Protein AF-A0A0X3P2M6-F1 (afdb_monomer_lite)

Foldseek 3Di:
DLPQQAQQFEAEFEAEAELDDDDDVLRVVLRVVVSVVVVQFFPRRVPHRHYHYYYHYDNDDDRPDQQVSQVRLQVVLVVVVVDPTDTPDRDHGDDDDDDDPVVPPD

Structure (mmCIF, N/CA/C/O backbone):
data_AF-A0A0X3P2M6-F1
#
_entry.id   AF-A0A0X3P2M6-F1
#
loop_
_atom_site.group_PDB
_atom_site.id
_atom_site.type_symbol
_atom_site.label_atom_id
_atom_site.label_alt_id
_atom_site.label_comp_id
_atom_site.label_asym_id
_atom_site.label_entity_id
_atom_site.label_seq_id
_atom_site.pdbx_PDB_ins_code
_atom_site.Cartn_x
_atom_site.Cartn_y
_atom_site.Cartn_z
_atom_site.occupancy
_atom_site.B_iso_or_equiv
_atom_site.auth_seq_id
_atom_site.auth_comp_id
_atom_site.auth_asym_id
_atom_site.auth_atom_id
_atom_site.pdbx_PDB_model_num
ATOM 1 N N . SER A 1 1 ? 9.013 13.770 19.181 1.00 42.00 1 SER A N 1
ATOM 2 C CA . SER A 1 1 ? 7.996 14.836 19.241 1.00 42.00 1 SER A CA 1
ATOM 3 C C . SER A 1 1 ? 6.634 14.181 19.072 1.00 42.00 1 SER A C 1
ATOM 5 O O . SER A 1 1 ? 6.509 13.391 18.148 1.00 42.00 1 SER A O 1
ATOM 7 N N . MET A 1 2 ? 5.664 14.438 19.958 1.00 44.34 2 MET A N 1
ATOM 8 C CA . MET A 1 2 ? 4.272 13.916 19.953 1.00 44.34 2 MET A CA 1
ATOM 9 C C . MET A 1 2 ? 3.431 14.398 18.740 1.00 44.34 2 MET A C 1
ATOM 11 O O . MET A 1 2 ? 2.231 14.611 18.83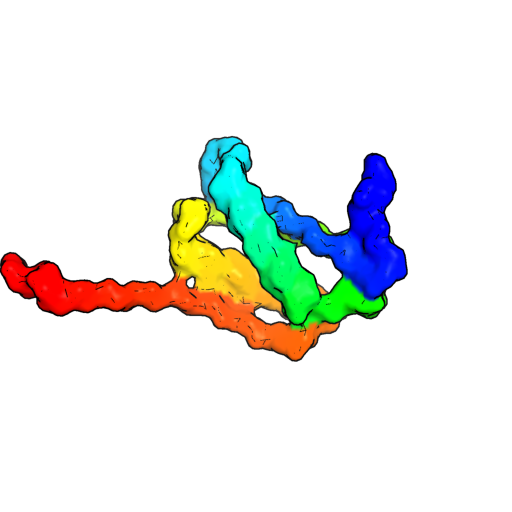8 1.00 44.34 2 MET A O 1
ATOM 15 N N . SER A 1 3 ? 4.058 14.661 17.593 1.00 56.59 3 SER A N 1
ATOM 16 C CA . SER A 1 3 ? 3.491 15.520 16.547 1.00 56.59 3 SER A CA 1
ATOM 17 C C . SER A 1 3 ? 2.482 14.836 15.621 1.00 56.59 3 SER A C 1
ATOM 19 O O . SER A 1 3 ? 1.737 15.546 14.960 1.00 56.59 3 SER A O 1
ATOM 21 N 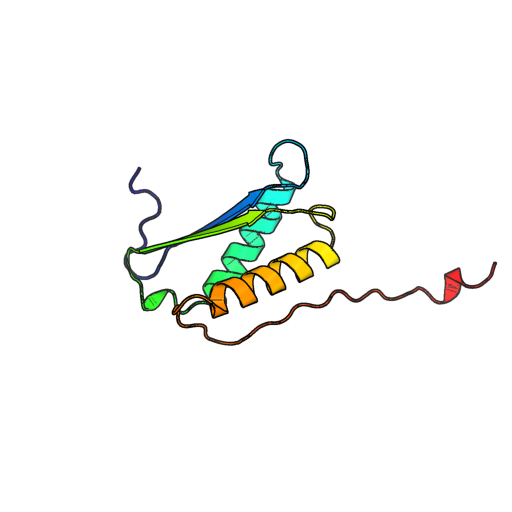N . ASN A 1 4 ? 2.423 13.501 15.596 1.00 65.50 4 ASN A N 1
ATOM 22 C CA . ASN A 1 4 ? 1.542 12.739 14.697 1.00 65.50 4 ASN A CA 1
ATOM 23 C C . ASN A 1 4 ? 0.524 11.854 15.435 1.00 65.50 4 ASN A C 1
ATOM 25 O O . ASN A 1 4 ? -0.072 10.967 14.832 1.00 65.50 4 ASN A O 1
ATOM 29 N N . GLU A 1 5 ? 0.299 12.064 16.735 1.00 76.69 5 GLU A N 1
ATOM 30 C CA . GLU A 1 5 ? -0.729 11.303 17.451 1.00 76.69 5 GLU A CA 1
ATOM 31 C C . GLU A 1 5 ? -2.130 11.797 17.056 1.00 76.69 5 GLU A C 1
ATOM 33 O O . GLU A 1 5 ? -2.513 12.936 17.328 1.00 76.69 5 GLU A O 1
ATOM 38 N N . LEU A 1 6 ? -2.912 10.927 16.416 1.00 84.50 6 LEU A N 1
ATOM 39 C CA . LEU A 1 6 ? -4.295 11.208 16.045 1.00 84.50 6 LEU A CA 1
ATOM 40 C C . LEU A 1 6 ? -5.240 10.594 17.080 1.00 84.50 6 LEU A C 1
ATOM 42 O O . LEU A 1 6 ? -5.238 9.392 17.334 1.00 84.50 6 LEU A O 1
ATOM 46 N N . THR A 1 7 ? -6.082 11.423 17.694 1.00 86.19 7 THR A N 1
ATOM 47 C CA . THR A 1 7 ? -6.958 10.990 18.795 1.00 86.19 7 THR A CA 1
ATOM 48 C C . THR A 1 7 ? -8.142 10.143 18.334 1.00 86.19 7 THR A C 1
ATOM 50 O O . THR A 1 7 ? -8.682 9.378 19.128 1.00 86.19 7 THR A O 1
ATOM 53 N N . HIS A 1 8 ? -8.540 10.267 17.066 1.00 87.88 8 HIS A N 1
ATOM 54 C CA . HIS A 1 8 ? -9.731 9.638 16.481 1.00 87.88 8 HIS A CA 1
ATOM 55 C C . HIS A 1 8 ? -9.431 8.517 15.482 1.00 87.88 8 HIS A C 1
ATOM 57 O O . HIS A 1 8 ? -10.370 7.905 14.972 1.00 87.88 8 HIS A O 1
ATOM 63 N N . ARG A 1 9 ? -8.159 8.288 15.137 1.00 88.69 9 ARG A N 1
ATOM 64 C CA . ARG A 1 9 ? -7.741 7.242 14.195 1.00 88.69 9 ARG A CA 1
ATOM 65 C C . ARG A 1 9 ? -6.260 6.908 14.340 1.00 88.69 9 ARG A C 1
ATOM 67 O O . ARG A 1 9 ? -5.529 7.668 14.962 1.00 88.69 9 ARG A O 1
ATOM 74 N N . ALA A 1 10 ? -5.819 5.826 13.715 1.00 91.19 10 ALA A N 1
ATOM 75 C CA . ALA A 1 10 ? -4.403 5.537 13.561 1.00 91.19 10 ALA A CA 1
ATOM 76 C C . ALA A 1 10 ? -3.735 6.530 12.602 1.00 91.19 10 ALA A C 1
ATOM 78 O O . ALA A 1 10 ? -4.290 6.864 11.551 1.00 91.19 10 ALA A O 1
ATOM 79 N N . ALA A 1 11 ? -2.524 6.957 12.947 1.00 91.88 11 ALA A N 1
ATOM 80 C CA . ALA A 1 11 ? -1.619 7.624 12.024 1.00 91.88 11 ALA A CA 1
ATOM 81 C C . ALA A 1 11 ? -0.972 6.579 11.110 1.00 91.88 11 ALA A C 1
ATOM 83 O O . ALA A 1 11 ? -0.484 5.559 11.593 1.00 91.88 11 ALA A O 1
ATOM 84 N N . VAL A 1 12 ? -0.980 6.814 9.800 1.00 93.12 12 VAL A N 1
ATOM 85 C CA . VAL A 1 12 ? -0.364 5.918 8.817 1.00 93.12 12 VAL A CA 1
ATOM 86 C C . VAL A 1 12 ? 0.840 6.621 8.215 1.00 93.12 12 VAL A C 1
ATOM 88 O O . VAL A 1 12 ? 0.705 7.708 7.659 1.00 93.12 12 VAL A O 1
ATOM 91 N N . GLU A 1 13 ? 2.007 5.996 8.311 1.00 93.38 13 GLU A N 1
ATOM 92 C CA . GLU A 1 13 ? 3.254 6.518 7.758 1.00 93.38 13 GLU A CA 1
ATOM 93 C C . GLU A 1 13 ? 3.865 5.493 6.805 1.00 93.38 13 GLU A C 1
ATOM 95 O O . GLU A 1 13 ? 3.912 4.294 7.097 1.00 93.38 13 GLU A O 1
ATOM 100 N N . PHE A 1 14 ? 4.334 5.975 5.656 1.00 94.44 14 PHE A N 1
ATOM 101 C CA . PHE A 1 14 ? 5.025 5.169 4.657 1.00 94.44 14 PHE A CA 1
ATOM 102 C C . PHE A 1 14 ? 6.483 5.596 4.551 1.00 94.44 14 PHE A C 1
ATOM 104 O O . PHE A 1 14 ? 6.797 6.779 4.614 1.00 94.44 14 PHE A O 1
ATOM 111 N N . ASN A 1 15 ? 7.357 4.615 4.360 1.00 94.56 15 ASN A N 1
ATOM 112 C CA . ASN A 1 15 ? 8.759 4.824 4.038 1.00 94.56 15 ASN A CA 1
ATOM 113 C C . ASN A 1 15 ? 9.149 3.897 2.886 1.00 94.56 15 ASN A C 1
ATOM 115 O O . ASN A 1 15 ? 9.115 2.668 3.025 1.00 94.56 15 ASN A O 1
ATOM 119 N N . ILE A 1 16 ? 9.504 4.488 1.755 1.00 93.50 16 ILE A N 1
ATOM 120 C CA . ILE A 1 16 ? 9.915 3.786 0.550 1.00 93.50 16 ILE A CA 1
ATOM 121 C C . ILE A 1 16 ? 11.424 3.855 0.451 1.00 93.50 16 ILE A C 1
ATOM 123 O O . ILE A 1 16 ? 12.016 4.916 0.299 1.00 93.50 16 ILE A O 1
ATOM 127 N N . VAL A 1 17 ? 12.059 2.693 0.484 1.00 93.31 17 VAL A N 1
ATOM 128 C CA . VAL A 1 17 ? 13.503 2.598 0.321 1.00 93.31 17 VAL A CA 1
ATOM 129 C C . VAL A 1 17 ? 13.795 2.206 -1.128 1.00 93.31 17 VAL A C 1
ATOM 131 O O . VAL A 1 17 ? 13.362 1.124 -1.545 1.00 93.31 17 VAL A O 1
ATOM 134 N N . PRO A 1 18 ? 14.502 3.047 -1.907 1.00 90.69 18 PRO A N 1
ATOM 135 C CA . PRO A 1 18 ? 14.807 2.742 -3.298 1.00 90.69 18 PRO A CA 1
ATOM 136 C C . PRO A 1 18 ? 15.768 1.559 -3.430 1.00 90.69 18 PRO A C 1
ATOM 138 O O . PRO A 1 18 ? 16.435 1.151 -2.478 1.00 90.69 18 PRO A O 1
ATOM 141 N N . VAL A 1 19 ? 15.861 1.027 -4.652 1.00 90.31 19 VAL A N 1
ATOM 142 C CA . VAL A 1 19 ? 16.788 -0.066 -5.001 1.00 90.31 19 VAL A CA 1
ATOM 143 C C . VAL A 1 19 ? 18.242 0.355 -4.774 1.00 90.31 19 VAL A C 1
ATOM 145 O O . VAL A 1 19 ? 19.071 -0.438 -4.335 1.00 90.31 19 VAL A O 1
ATOM 148 N N . SER A 1 20 ? 18.553 1.613 -5.082 1.00 85.94 20 SER A N 1
ATOM 149 C CA . SER A 1 20 ? 19.891 2.183 -4.972 1.00 85.94 20 SER A CA 1
ATOM 150 C C . SER A 1 20 ? 19.822 3.683 -4.731 1.00 85.94 20 SER A C 1
ATOM 152 O O . SER A 1 20 ? 18.916 4.344 -5.234 1.00 85.94 20 SER A O 1
ATOM 154 N N . GLY A 1 21 ? 20.840 4.226 -4.069 1.00 84.44 21 GLY A N 1
ATOM 155 C CA . GLY A 1 21 ? 20.948 5.658 -3.813 1.00 84.44 21 GLY A CA 1
ATOM 156 C C . GLY A 1 21 ? 20.268 6.082 -2.516 1.00 84.44 21 GLY A C 1
ATOM 157 O O . GLY A 1 21 ? 20.047 5.275 -1.613 1.00 84.44 21 GLY A O 1
ATOM 158 N N . ILE A 1 22 ? 20.006 7.381 -2.417 1.00 85.69 22 ILE A N 1
ATOM 159 C CA . ILE A 1 22 ? 19.365 8.011 -1.264 1.00 85.69 22 ILE A CA 1
ATOM 160 C C . ILE A 1 22 ? 17.929 8.334 -1.664 1.00 85.69 22 ILE A C 1
ATOM 162 O O . ILE A 1 22 ? 17.672 8.676 -2.816 1.00 85.69 22 ILE A O 1
ATOM 166 N N . HIS A 1 23 ? 17.023 8.225 -0.697 1.00 88.12 23 HIS A N 1
ATOM 167 C CA . HIS A 1 23 ? 15.640 8.675 -0.813 1.00 88.12 23 HIS A CA 1
ATOM 168 C C . HIS A 1 23 ? 15.556 10.070 -1.447 1.00 88.12 23 HIS A C 1
ATOM 170 O O . HIS A 1 23 ? 16.297 10.981 -1.066 1.00 88.12 23 HIS A O 1
ATOM 176 N N . SER A 1 24 ? 14.687 10.211 -2.444 1.00 89.38 24 SER A N 1
ATOM 177 C CA . SER A 1 24 ? 14.501 11.430 -3.218 1.00 89.38 24 SER A CA 1
ATOM 178 C C . SER A 1 24 ? 13.040 11.905 -3.138 1.00 89.38 24 SER A C 1
ATOM 180 O O . SER A 1 24 ? 12.167 11.199 -2.628 1.00 89.38 24 SER A O 1
ATOM 182 N N . PRO A 1 25 ? 12.723 13.099 -3.671 1.00 91.44 25 PRO A N 1
ATOM 183 C CA . PRO A 1 25 ? 11.346 13.591 -3.708 1.00 91.44 25 PRO A CA 1
ATOM 184 C C . PRO A 1 25 ? 10.369 12.657 -4.438 1.00 91.44 25 PRO A C 1
ATOM 186 O O . PRO A 1 25 ? 9.185 12.644 -4.112 1.00 91.44 25 PRO A O 1
ATOM 189 N N . SER A 1 26 ? 10.849 11.848 -5.390 1.00 88.94 26 SER A N 1
ATOM 190 C CA . SER A 1 26 ? 9.993 10.910 -6.128 1.00 88.94 26 SER A CA 1
A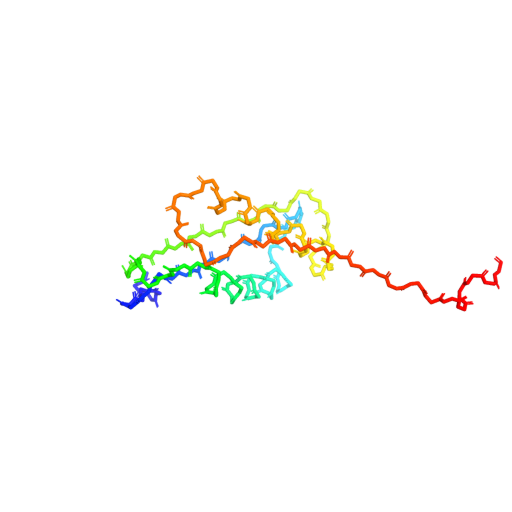TOM 191 C C . SER A 1 26 ? 9.443 9.788 -5.237 1.00 88.94 26 SER A C 1
ATOM 193 O O . SER A 1 26 ? 8.287 9.384 -5.380 1.00 88.94 26 SER A O 1
ATOM 195 N N . GLU A 1 27 ? 10.226 9.323 -4.262 1.00 91.56 27 GLU A N 1
ATOM 196 C CA . GLU A 1 27 ? 9.777 8.382 -3.241 1.00 91.56 27 GLU A CA 1
ATOM 197 C C . GLU A 1 27 ? 8.781 9.051 -2.292 1.00 91.56 27 GLU A C 1
ATOM 199 O O . GLU A 1 27 ? 7.752 8.450 -1.997 1.00 91.56 27 GLU A O 1
ATOM 204 N N . SER A 1 28 ? 9.014 10.307 -1.890 1.00 93.00 28 SER A N 1
ATOM 205 C CA . SER A 1 28 ? 8.062 11.072 -1.065 1.00 93.00 28 SER A CA 1
ATOM 206 C C . SER A 1 28 ? 6.696 11.265 -1.722 1.00 93.00 28 SER A C 1
ATOM 208 O O . SER A 1 28 ? 5.660 11.186 -1.053 1.00 93.00 28 SER A O 1
ATOM 210 N N . GLU A 1 29 ? 6.660 11.517 -3.030 1.00 92.81 29 GLU A N 1
ATOM 211 C CA . GLU A 1 29 ? 5.402 11.608 -3.778 1.00 92.81 29 GLU A CA 1
ATOM 212 C C . GLU A 1 29 ? 4.653 10.270 -3.756 1.00 92.81 29 GLU A C 1
ATOM 214 O O . GLU A 1 29 ? 3.447 10.222 -3.490 1.00 92.81 29 GLU A O 1
ATOM 219 N N . MET A 1 30 ? 5.378 9.168 -3.959 1.00 92.38 30 MET A N 1
ATOM 220 C CA . MET A 1 30 ? 4.815 7.821 -3.899 1.00 92.38 30 MET A CA 1
ATOM 221 C C . MET A 1 30 ? 4.339 7.454 -2.483 1.00 92.38 30 MET A C 1
ATOM 223 O O . MET A 1 30 ? 3.255 6.890 -2.335 1.00 92.38 30 MET A O 1
ATOM 227 N N . GLU A 1 31 ? 5.082 7.821 -1.436 1.00 94.69 31 GLU A N 1
ATOM 228 C CA . GLU A 1 31 ? 4.682 7.662 -0.029 1.00 94.69 31 GLU A CA 1
ATOM 229 C C . GLU A 1 31 ? 3.382 8.407 0.260 1.00 94.69 31 GLU A C 1
ATOM 231 O O . GLU A 1 31 ? 2.450 7.832 0.818 1.00 94.69 31 GLU A O 1
ATOM 236 N N . THR A 1 32 ? 3.286 9.663 -0.179 1.00 94.19 32 THR A N 1
ATOM 237 C CA . THR A 1 32 ? 2.092 10.495 0.011 1.00 94.19 32 THR A CA 1
ATOM 238 C C . THR A 1 32 ? 0.864 9.852 -0.634 1.00 94.19 32 THR A C 1
ATOM 240 O O . THR A 1 32 ? -0.205 9.787 -0.020 1.00 94.19 32 THR A O 1
ATOM 243 N N . PHE A 1 33 ? 1.013 9.322 -1.851 1.00 93.75 33 PHE A N 1
ATOM 244 C CA . PHE A 1 33 ? -0.059 8.597 -2.529 1.00 93.75 33 PHE A CA 1
ATOM 245 C C . PHE A 1 33 ? -0.469 7.329 -1.764 1.00 93.75 33 PHE A C 1
ATOM 247 O O . PHE A 1 33 ? -1.661 7.077 -1.561 1.00 93.75 33 PHE A O 1
ATOM 254 N N . LEU A 1 34 ? 0.506 6.542 -1.301 1.00 94.06 34 LEU A N 1
ATOM 255 C CA . LEU A 1 34 ? 0.251 5.302 -0.569 1.00 94.06 34 LEU A CA 1
ATOM 256 C C . LEU A 1 34 ? -0.385 5.544 0.804 1.00 94.06 34 LEU A C 1
ATOM 258 O O . LEU A 1 34 ? -1.268 4.779 1.185 1.00 94.06 34 LEU A O 1
ATOM 262 N N . VAL A 1 35 ? -0.026 6.624 1.506 1.00 95.12 35 VAL A N 1
ATOM 263 C CA . VAL A 1 35 ? -0.695 7.047 2.749 1.00 95.12 35 VAL A CA 1
ATOM 264 C C . VAL A 1 35 ? -2.183 7.287 2.487 1.00 95.12 35 VAL A C 1
ATOM 266 O O . VAL A 1 35 ? -3.029 6.679 3.142 1.00 95.12 35 VAL A O 1
ATOM 269 N N . GLN A 1 36 ? -2.523 8.098 1.480 1.00 93.56 36 GLN A N 1
ATOM 270 C CA . GLN A 1 36 ? -3.922 8.398 1.135 1.00 93.56 36 GLN A CA 1
ATOM 271 C C . GLN A 1 36 ? -4.704 7.163 0.666 1.00 93.56 36 GLN A C 1
ATOM 273 O O . GLN A 1 36 ? -5.929 7.076 0.817 1.00 93.56 36 GLN A O 1
ATOM 278 N N . PHE A 1 37 ? -4.021 6.210 0.036 1.00 93.94 37 PHE A N 1
ATOM 279 C CA . PHE A 1 37 ? -4.602 4.929 -0.341 1.00 93.94 37 PHE A CA 1
ATOM 280 C C . PHE A 1 37 ? -4.870 4.054 0.895 1.00 93.94 37 PHE A C 1
ATOM 282 O O . PHE A 1 37 ? -5.995 3.589 1.086 1.00 93.94 37 PHE A O 1
ATOM 289 N N . ALA A 1 38 ? -3.879 3.889 1.770 1.00 92.75 38 ALA A N 1
ATOM 290 C CA . ALA A 1 38 ? -3.971 3.058 2.964 1.00 92.75 38 ALA A CA 1
ATOM 291 C C . ALA A 1 38 ? -4.973 3.599 3.994 1.00 92.75 38 ALA A C 1
ATOM 293 O O . ALA A 1 38 ? -5.727 2.813 4.561 1.00 92.75 38 ALA A O 1
ATOM 294 N N . GLU A 1 39 ? -5.068 4.921 4.184 1.00 92.19 39 GLU A N 1
ATOM 295 C CA . GLU A 1 39 ? -6.076 5.538 5.065 1.00 92.19 39 GLU A CA 1
ATOM 296 C C . GLU A 1 39 ? -7.519 5.222 4.628 1.00 92.19 39 GLU A C 1
ATOM 298 O O . GLU A 1 39 ? -8.429 5.188 5.461 1.00 92.19 39 GLU A O 1
ATOM 303 N N . ARG A 1 40 ? -7.746 4.994 3.327 1.00 92.62 40 ARG A N 1
ATOM 304 C CA . ARG A 1 40 ? -9.055 4.590 2.789 1.00 92.62 40 ARG A CA 1
ATOM 305 C C . ARG A 1 40 ? -9.290 3.085 2.870 1.00 92.62 40 ARG A C 1
ATOM 307 O O . ARG A 1 40 ? -10.447 2.676 2.953 1.00 92.62 40 ARG A O 1
ATOM 314 N N . LEU A 1 41 ? -8.223 2.289 2.821 1.00 93.06 41 LEU A N 1
ATOM 315 C CA . LEU A 1 41 ? -8.273 0.829 2.842 1.00 93.06 41 LEU A CA 1
ATOM 316 C C . LEU A 1 41 ? -8.403 0.264 4.263 1.00 93.06 41 LEU A C 1
ATOM 318 O O . LEU A 1 41 ? -9.181 -0.660 4.484 1.00 93.06 41 LEU A O 1
ATOM 322 N N . ILE A 1 42 ? -7.648 0.814 5.212 1.00 93.12 42 ILE A N 1
ATOM 323 C CA . ILE A 1 42 ? -7.553 0.339 6.595 1.00 93.12 42 ILE A CA 1
ATOM 324 C C . ILE A 1 42 ? -8.652 0.985 7.443 1.00 93.12 42 ILE A C 1
ATOM 326 O O . ILE A 1 42 ? -8.905 2.191 7.348 1.00 93.12 42 ILE A O 1
ATOM 330 N N . GLU A 1 43 ? -9.279 0.216 8.333 1.00 92.75 43 GLU A N 1
ATOM 331 C CA . GLU A 1 43 ? -10.219 0.746 9.328 1.00 92.75 43 GLU A CA 1
ATOM 332 C C . GLU A 1 43 ? -9.475 1.441 10.479 1.00 92.75 43 GLU A C 1
ATOM 334 O O . GLU A 1 43 ? -9.467 1.024 11.630 1.00 92.75 43 GLU A O 1
ATOM 339 N N . THR A 1 44 ? -8.831 2.565 10.159 1.00 90.44 44 THR A N 1
ATOM 340 C CA . THR A 1 44 ? -7.970 3.321 11.086 1.00 90.44 44 THR A CA 1
ATOM 341 C C . THR A 1 44 ? -8.693 3.832 12.334 1.00 90.44 44 THR A C 1
ATOM 343 O O . THR A 1 44 ? -8.039 4.132 13.329 1.00 90.44 44 THR A O 1
ATOM 346 N N . LYS A 1 45 ? -10.027 3.932 12.314 1.00 89.88 45 LYS A N 1
ATOM 347 C CA . LYS A 1 45 ? -10.839 4.389 13.455 1.00 89.88 45 LYS A CA 1
ATOM 348 C C . LYS A 1 45 ? -10.850 3.404 14.624 1.00 89.88 45 LYS A C 1
ATOM 350 O O . LYS A 1 45 ? -11.050 3.840 15.753 1.00 89.88 45 LYS A O 1
ATOM 355 N N . ASP A 1 46 ? -10.583 2.129 14.364 1.00 89.50 46 ASP A N 1
ATOM 356 C CA . ASP A 1 46 ? -10.574 1.087 15.395 1.00 89.50 46 ASP A CA 1
ATOM 357 C C . ASP A 1 46 ? -9.292 1.120 16.240 1.00 89.50 46 ASP A C 1
ATOM 359 O O . ASP A 1 46 ? -9.211 0.488 17.292 1.00 89.50 46 ASP A O 1
ATOM 363 N N . PHE A 1 47 ? -8.302 1.912 15.813 1.00 88.56 47 PHE A N 1
ATOM 364 C CA . PHE A 1 47 ? -6.992 2.043 16.451 1.00 88.56 47 PHE A CA 1
ATOM 365 C C . PHE A 1 47 ? -6.659 3.515 16.756 1.00 88.56 47 PHE A C 1
ATOM 367 O O . PHE A 1 47 ? -5.711 4.072 16.192 1.00 88.56 47 PHE A O 1
ATOM 374 N N . PRO A 1 48 ? -7.436 4.203 17.613 1.00 89.69 48 PRO A N 1
ATOM 375 C CA . PRO A 1 48 ? -7.145 5.584 17.981 1.00 89.69 48 PRO A CA 1
ATOM 376 C C . PRO A 1 48 ? -5.796 5.675 18.700 1.00 89.69 48 PRO A C 1
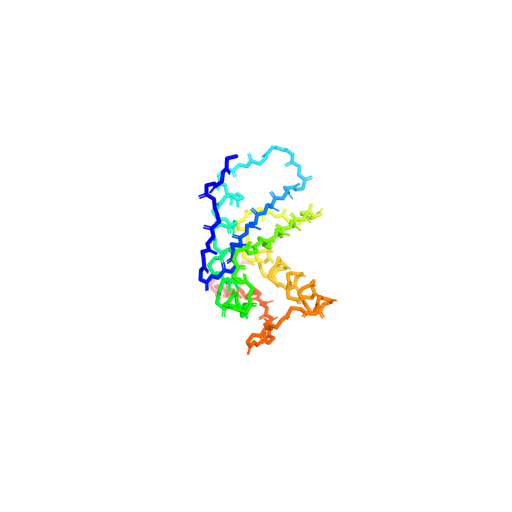ATOM 378 O O . PRO A 1 48 ? -5.459 4.809 19.505 1.00 89.69 48 PRO A O 1
ATOM 381 N N . ARG A 1 49 ? -5.038 6.750 18.446 1.00 90.06 49 ARG A N 1
ATOM 382 C CA . ARG A 1 49 ? -3.714 7.006 19.050 1.00 90.06 49 ARG A CA 1
ATOM 383 C C . ARG A 1 49 ? -2.655 5.943 18.734 1.00 90.06 49 ARG A C 1
ATOM 385 O O . ARG A 1 49 ? -1.614 5.889 19.384 1.00 90.06 49 ARG A O 1
ATOM 392 N N . CYS A 1 50 ? -2.899 5.101 17.733 1.00 90.00 50 CYS A N 1
ATOM 393 C CA . CYS A 1 50 ? -1.919 4.150 17.228 1.00 90.00 50 CYS A CA 1
ATOM 394 C C . CYS A 1 50 ? -1.183 4.715 16.010 1.00 90.00 50 CYS A C 1
ATOM 396 O O . CYS A 1 50 ? -1.678 5.604 15.319 1.00 90.00 50 CYS A O 1
ATOM 398 N N . GLN A 1 51 ? -0.013 4.150 15.723 1.00 91.12 51 GLN A N 1
ATOM 399 C CA . GLN A 1 51 ? 0.762 4.461 14.529 1.00 91.12 51 GLN A CA 1
ATOM 400 C C . GLN A 1 51 ? 1.026 3.176 13.743 1.00 91.12 51 GLN A C 1
ATOM 402 O O . GLN A 1 51 ? 1.531 2.193 14.286 1.00 91.12 51 GLN A O 1
ATOM 407 N N . LEU A 1 52 ? 0.677 3.194 12.461 1.00 91.50 52 LEU A N 1
ATOM 408 C CA . LEU A 1 52 ? 0.927 2.134 11.497 1.00 91.50 52 LEU A CA 1
ATOM 409 C C . LEU A 1 52 ? 2.077 2.572 10.596 1.00 91.50 52 LEU A C 1
ATOM 411 O O . LEU A 1 52 ? 1.917 3.446 9.747 1.00 91.50 52 LEU A O 1
ATOM 415 N N . ASN A 1 53 ? 3.236 1.953 10.802 1.00 93.56 53 ASN A N 1
ATOM 416 C CA . ASN A 1 53 ? 4.437 2.220 10.025 1.00 93.56 53 ASN A CA 1
ATOM 417 C C . ASN A 1 53 ? 4.605 1.152 8.954 1.00 93.56 53 ASN A C 1
ATOM 419 O O . ASN A 1 53 ? 4.846 -0.016 9.264 1.00 93.56 53 ASN A O 1
ATOM 423 N N . VAL A 1 54 ? 4.512 1.562 7.695 1.00 93.94 54 VAL A N 1
ATOM 424 C CA . VAL A 1 54 ? 4.719 0.687 6.547 1.00 93.94 54 VAL A CA 1
ATOM 425 C C . VAL A 1 54 ? 6.045 1.034 5.889 1.00 93.94 54 VAL A C 1
ATOM 427 O O . VAL A 1 54 ? 6.268 2.159 5.450 1.00 93.94 54 VAL A O 1
ATOM 430 N N . ARG A 1 55 ? 6.929 0.042 5.774 1.00 94.56 55 ARG A N 1
ATOM 431 C CA . ARG A 1 55 ? 8.165 0.165 5.002 1.00 94.56 55 ARG A CA 1
ATOM 432 C C . ARG A 1 55 ? 8.085 -0.702 3.755 1.00 94.56 55 ARG A C 1
ATOM 434 O O . ARG A 1 55 ? 7.856 -1.904 3.860 1.00 94.56 55 ARG A O 1
ATOM 441 N N . ILE A 1 56 ? 8.344 -0.104 2.597 1.00 94.19 56 ILE A N 1
ATOM 442 C CA . ILE A 1 56 ? 8.454 -0.813 1.322 1.00 94.19 56 ILE A CA 1
ATOM 443 C C . ILE A 1 56 ? 9.904 -0.727 0.857 1.00 94.19 56 ILE A C 1
ATOM 445 O O . ILE A 1 56 ? 10.403 0.352 0.558 1.00 94.19 56 ILE A O 1
ATOM 449 N N . GLN A 1 57 ? 10.579 -1.873 0.790 1.00 93.62 57 GLN A N 1
ATOM 450 C CA . GLN A 1 57 ? 11.909 -1.974 0.198 1.00 93.62 57 GLN A CA 1
ATOM 451 C C . GLN A 1 57 ? 11.775 -2.321 -1.281 1.00 93.62 57 GLN A C 1
ATOM 453 O O . GLN A 1 57 ? 11.285 -3.396 -1.631 1.00 93.62 57 GLN A O 1
ATOM 458 N N . MET A 1 58 ? 12.253 -1.441 -2.153 1.00 91.94 58 MET A N 1
ATOM 459 C CA . MET A 1 58 ? 12.347 -1.746 -3.572 1.00 91.94 58 MET A CA 1
ATOM 460 C C . MET A 1 58 ? 13.543 -2.664 -3.821 1.00 91.94 58 MET A C 1
ATOM 462 O O . MET A 1 58 ? 14.666 -2.373 -3.410 1.00 91.94 58 MET A O 1
ATOM 466 N N . VAL A 1 59 ? 13.288 -3.785 -4.497 1.00 92.25 59 VAL A N 1
ATOM 467 C CA . VAL A 1 59 ? 14.319 -4.749 -4.924 1.00 92.25 59 VAL A CA 1
ATOM 468 C C . VAL A 1 59 ? 14.663 -4.558 -6.402 1.00 92.25 59 VAL A C 1
ATOM 470 O O . VAL A 1 59 ? 15.796 -4.771 -6.818 1.00 92.25 59 VAL A O 1
ATOM 473 N N . SER A 1 60 ? 13.683 -4.140 -7.205 1.00 89.00 60 SER A N 1
ATOM 474 C CA . SER A 1 60 ? 13.845 -3.828 -8.625 1.00 89.00 60 SER A CA 1
ATOM 475 C C . SER A 1 60 ? 12.783 -2.820 -9.076 1.00 89.00 60 SER A C 1
ATOM 477 O O . SER A 1 60 ? 11.778 -2.629 -8.388 1.00 89.00 60 SER A O 1
ATOM 479 N N . GLY A 1 61 ? 13.008 -2.188 -10.229 1.00 86.50 61 GLY A N 1
ATOM 480 C CA . GLY A 1 61 ? 12.107 -1.191 -10.808 1.00 86.50 61 GLY A CA 1
ATOM 481 C C . GLY A 1 61 ? 12.528 0.251 -10.531 1.00 86.50 61 GLY A C 1
ATOM 482 O O . GLY A 1 61 ? 13.426 0.525 -9.736 1.00 86.50 61 GLY A O 1
ATOM 483 N N . THR A 1 62 ? 11.879 1.177 -11.230 1.00 87.12 62 THR A N 1
ATOM 484 C CA . THR A 1 62 ? 12.107 2.620 -11.111 1.00 87.12 62 THR A CA 1
ATOM 485 C C . THR A 1 62 ? 10.982 3.270 -10.317 1.00 87.12 62 THR A C 1
ATOM 487 O O . THR A 1 62 ? 9.809 2.909 -10.459 1.00 87.12 62 THR A O 1
ATOM 490 N N . VAL A 1 63 ? 11.342 4.224 -9.460 1.00 84.88 63 VAL A N 1
ATOM 491 C CA . VAL A 1 63 ? 10.381 5.020 -8.688 1.00 84.88 63 VAL A CA 1
ATOM 492 C C . VAL A 1 63 ? 9.553 5.867 -9.654 1.00 84.88 63 VAL A C 1
ATOM 494 O O . VAL A 1 63 ? 10.070 6.369 -10.649 1.00 84.88 63 VAL A O 1
ATOM 497 N N . GLY A 1 64 ? 8.246 5.958 -9.407 1.00 81.88 64 GLY A N 1
ATOM 498 C CA . GLY A 1 64 ? 7.307 6.678 -10.274 1.00 81.88 64 GLY A CA 1
ATOM 499 C C . GLY A 1 64 ? 6.833 5.902 -11.509 1.00 81.88 64 GLY A C 1
ATOM 500 O O . GLY A 1 64 ? 5.864 6.313 -12.143 1.00 81.88 64 GLY A O 1
ATOM 501 N N . HIS A 1 65 ? 7.433 4.753 -11.843 1.00 89.81 65 HIS A N 1
ATOM 502 C CA . HIS A 1 65 ? 6.923 3.929 -12.938 1.00 89.81 65 HIS A CA 1
ATOM 503 C C . HIS A 1 65 ? 5.602 3.240 -12.533 1.00 89.81 65 HIS A C 1
ATOM 505 O O . HIS A 1 65 ? 5.553 2.602 -11.474 1.00 89.81 65 HIS A O 1
ATOM 511 N N . PRO A 1 66 ? 4.539 3.279 -13.364 1.00 90.81 66 PRO A N 1
ATOM 512 C CA . PRO A 1 66 ? 3.225 2.734 -13.002 1.00 90.81 66 PRO A CA 1
ATOM 513 C C . PRO A 1 66 ? 3.246 1.244 -12.627 1.00 90.81 66 PRO A C 1
ATOM 515 O O . PRO A 1 66 ? 2.549 0.817 -11.707 1.00 90.81 66 PRO A O 1
ATOM 518 N N . ALA A 1 67 ? 4.099 0.450 -13.283 1.00 92.19 67 ALA A N 1
ATOM 519 C CA . ALA A 1 67 ? 4.289 -0.961 -12.935 1.00 92.19 67 ALA A CA 1
ATOM 520 C C . ALA A 1 67 ? 4.879 -1.157 -11.526 1.00 92.19 67 ALA A C 1
ATOM 522 O O . ALA A 1 67 ? 4.447 -2.052 -10.802 1.00 92.19 67 ALA A O 1
ATOM 523 N N . THR A 1 68 ? 5.818 -0.299 -11.117 1.00 92.38 68 THR A N 1
ATOM 524 C CA . THR A 1 68 ? 6.399 -0.321 -9.769 1.00 92.38 68 THR A CA 1
ATOM 525 C C . THR A 1 68 ? 5.339 0.030 -8.730 1.00 92.38 68 THR A C 1
ATOM 527 O O . THR A 1 68 ? 5.197 -0.683 -7.742 1.00 92.38 68 THR A O 1
ATOM 530 N N . MET A 1 69 ? 4.532 1.067 -8.985 1.00 92.62 69 MET A N 1
ATOM 531 C CA . MET A 1 69 ? 3.426 1.451 -8.101 1.00 92.62 69 MET A CA 1
ATOM 532 C C . MET A 1 69 ? 2.424 0.300 -7.920 1.00 92.62 69 MET A C 1
ATOM 534 O O . MET A 1 69 ? 2.032 -0.014 -6.796 1.00 92.62 69 MET A O 1
ATOM 538 N N . ALA A 1 70 ? 2.049 -0.378 -9.011 1.00 94.56 70 ALA A N 1
ATOM 539 C CA . ALA A 1 70 ? 1.161 -1.536 -8.948 1.00 94.56 70 ALA A CA 1
ATOM 540 C C . ALA A 1 70 ? 1.762 -2.675 -8.102 1.00 94.56 70 ALA A C 1
ATOM 542 O O . ALA A 1 70 ? 1.073 -3.256 -7.262 1.00 94.56 70 ALA A O 1
ATOM 543 N N . ALA A 1 71 ? 3.060 -2.951 -8.260 1.00 94.38 71 ALA A N 1
ATOM 544 C CA . ALA A 1 71 ? 3.764 -3.934 -7.441 1.00 94.38 71 ALA A CA 1
ATOM 545 C C . ALA A 1 71 ? 3.792 -3.542 -5.952 1.00 94.38 71 ALA A C 1
ATOM 547 O O . ALA A 1 71 ? 3.540 -4.393 -5.100 1.00 94.38 71 ALA A O 1
ATOM 548 N N . CYS A 1 72 ? 4.021 -2.264 -5.628 1.00 93.69 72 CYS A N 1
ATOM 549 C CA . CYS A 1 72 ? 3.990 -1.757 -4.255 1.00 93.69 72 CYS A CA 1
ATOM 550 C C . CYS A 1 72 ? 2.610 -1.925 -3.604 1.00 93.69 72 CYS A C 1
ATOM 552 O O . CYS A 1 72 ? 2.534 -2.377 -2.464 1.00 93.69 72 CYS A O 1
ATOM 554 N N . ILE A 1 73 ? 1.520 -1.625 -4.319 1.00 94.44 73 ILE A N 1
ATOM 555 C CA . ILE A 1 73 ? 0.147 -1.801 -3.808 1.00 94.44 73 ILE A CA 1
ATOM 556 C C . ILE A 1 73 ? -0.169 -3.283 -3.568 1.00 94.44 73 ILE A C 1
ATOM 558 O O . ILE A 1 73 ? -0.787 -3.632 -2.559 1.00 94.44 73 ILE A O 1
ATOM 562 N N . ASN A 1 74 ? 0.275 -4.167 -4.462 1.00 95.06 74 ASN A N 1
ATOM 563 C CA . ASN A 1 74 ? 0.081 -5.608 -4.298 1.00 95.06 74 ASN A CA 1
ATOM 564 C C . ASN A 1 74 ? 0.876 -6.150 -3.104 1.00 95.06 74 ASN A C 1
ATOM 566 O O . ASN A 1 74 ? 0.330 -6.893 -2.290 1.00 95.06 74 ASN A O 1
ATOM 570 N N . ALA A 1 75 ? 2.137 -5.735 -2.959 1.00 94.75 75 ALA A N 1
ATOM 571 C CA . ALA A 1 75 ? 2.969 -6.084 -1.811 1.00 94.75 75 ALA A CA 1
ATOM 572 C C . ALA A 1 75 ? 2.364 -5.566 -0.497 1.00 94.75 75 ALA A C 1
ATOM 574 O O . ALA A 1 75 ? 2.280 -6.316 0.474 1.00 94.75 75 ALA A O 1
ATOM 575 N N . LEU A 1 76 ? 1.878 -4.321 -0.486 1.00 94.00 76 LEU A N 1
ATOM 576 C CA . LEU A 1 76 ? 1.169 -3.730 0.646 1.00 94.00 76 LEU A CA 1
ATOM 577 C C . LEU A 1 76 ? -0.073 -4.542 1.012 1.00 94.00 76 LEU A C 1
ATOM 579 O O . LEU A 1 76 ? -0.270 -4.857 2.179 1.00 94.00 76 LEU A O 1
ATOM 583 N N . THR A 1 77 ? -0.903 -4.895 0.032 1.00 93.69 77 THR A N 1
ATOM 584 C CA . THR A 1 77 ? -2.143 -5.630 0.302 1.00 93.69 77 THR A CA 1
ATOM 585 C C . THR A 1 77 ? -1.852 -7.008 0.885 1.00 93.69 77 THR A C 1
ATOM 587 O O . THR A 1 77 ? -2.488 -7.402 1.858 1.00 93.69 77 THR A O 1
ATOM 590 N N . LEU A 1 78 ? -0.857 -7.724 0.357 1.00 93.62 78 LEU A N 1
ATOM 591 C CA . LEU A 1 78 ? -0.442 -9.013 0.913 1.00 93.62 78 LEU A CA 1
ATOM 592 C C . LEU A 1 78 ? 0.143 -8.873 2.323 1.00 93.62 78 LEU A C 1
ATOM 594 O O . LEU A 1 78 ? -0.188 -9.675 3.193 1.00 93.62 78 LEU A O 1
ATOM 598 N N . ALA A 1 79 ? 0.961 -7.846 2.569 1.00 94.00 79 ALA A N 1
ATOM 599 C CA . ALA A 1 79 ? 1.504 -7.572 3.895 1.00 94.00 79 ALA A CA 1
ATOM 600 C C . ALA A 1 79 ? 0.389 -7.251 4.901 1.00 94.00 79 ALA A C 1
ATOM 602 O O . ALA A 1 79 ? 0.379 -7.794 6.000 1.00 94.00 79 ALA A O 1
ATOM 603 N N . LEU A 1 80 ? -0.592 -6.432 4.514 1.00 91.94 80 LEU A N 1
ATOM 604 C CA . LEU A 1 80 ? -1.742 -6.112 5.357 1.00 91.94 80 LEU A CA 1
ATOM 605 C C . LEU A 1 80 ? -2.636 -7.332 5.599 1.00 91.94 80 LEU A C 1
ATOM 607 O O . LEU A 1 80 ? -3.105 -7.511 6.715 1.00 91.94 80 LEU A O 1
ATOM 611 N N . LEU A 1 81 ? -2.824 -8.209 4.610 1.00 91.25 81 LEU A N 1
ATOM 612 C CA . LEU A 1 81 ? -3.567 -9.463 4.786 1.00 91.25 81 LEU A CA 1
ATOM 613 C C . LEU A 1 81 ? -2.892 -10.441 5.755 1.00 91.25 81 LEU A C 1
ATOM 615 O O . LEU A 1 81 ? -3.576 -11.225 6.407 1.00 91.25 81 LEU A O 1
ATOM 619 N N . GLN A 1 82 ? -1.561 -10.413 5.850 1.00 91.44 82 GLN A N 1
ATOM 620 C CA . GLN A 1 82 ? -0.824 -11.186 6.854 1.00 91.44 82 GLN A CA 1
ATOM 621 C C . GLN A 1 82 ? -0.980 -10.607 8.262 1.00 91.44 82 GLN A C 1
ATOM 623 O O . GLN A 1 82 ? -0.778 -11.317 9.247 1.00 91.44 82 GLN A O 1
ATOM 628 N N . THR A 1 83 ? -1.334 -9.328 8.367 1.00 87.50 83 THR A N 1
ATOM 629 C CA . THR A 1 83 ? -1.638 -8.696 9.648 1.00 87.50 83 THR A CA 1
ATOM 630 C C . THR A 1 83 ? -3.105 -8.895 10.008 1.00 87.50 83 THR A C 1
ATOM 632 O O . THR A 1 83 ? -3.977 -8.932 9.149 1.00 87.50 83 THR A O 1
ATOM 635 N N . SER A 1 84 ? -3.417 -8.971 11.299 1.00 86.00 84 SER A N 1
ATOM 636 C CA . SER A 1 84 ? -4.803 -9.034 11.781 1.00 86.00 84 SER A CA 1
ATOM 637 C C . SER A 1 84 ? -5.481 -7.654 11.805 1.00 86.00 84 SER A C 1
AT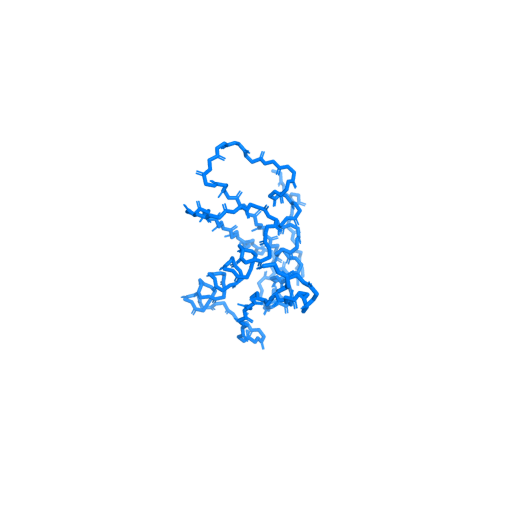OM 639 O O . SER A 1 84 ? -6.287 -7.380 12.693 1.00 86.00 84 SER A O 1
ATOM 641 N N . ILE A 1 85 ? -5.099 -6.753 10.895 1.00 89.88 85 ILE A N 1
ATOM 642 C CA . ILE A 1 85 ? -5.645 -5.397 10.813 1.00 89.88 85 ILE A CA 1
ATOM 643 C C . ILE A 1 85 ? -6.929 -5.448 9.968 1.00 89.88 85 ILE A C 1
ATOM 645 O O . ILE A 1 85 ? -6.890 -5.970 8.854 1.00 89.88 85 ILE A O 1
ATOM 649 N N . PRO A 1 86 ? -8.062 -4.907 10.448 1.00 91.00 86 PRO A N 1
ATOM 650 C CA . PRO A 1 86 ? -9.293 -4.819 9.676 1.00 91.00 86 PRO A CA 1
ATOM 651 C C . PRO A 1 86 ? -9.111 -3.926 8.441 1.00 91.00 86 PRO A C 1
ATOM 653 O O . PRO A 1 86 ? -8.703 -2.760 8.518 1.00 91.00 86 PRO A O 1
ATOM 656 N N . LEU A 1 87 ? -9.423 -4.505 7.281 1.00 93.12 87 LEU A N 1
ATOM 657 C CA . LEU A 1 87 ? -9.401 -3.856 5.974 1.00 93.12 87 LEU A CA 1
ATOM 658 C C . LEU A 1 87 ? -10.824 -3.789 5.427 1.00 93.12 87 LEU A C 1
ATOM 660 O O . LEU A 1 87 ? -11.580 -4.754 5.532 1.00 93.12 87 LEU A O 1
ATOM 664 N N . ARG A 1 88 ? -11.167 -2.686 4.762 1.00 93.56 88 ARG A N 1
ATOM 665 C CA . ARG A 1 88 ? -12.491 -2.506 4.143 1.00 93.56 88 ARG A CA 1
ATOM 666 C C . ARG A 1 88 ? -12.710 -3.377 2.911 1.00 93.56 88 ARG A C 1
ATOM 668 O O . ARG A 1 88 ? -13.846 -3.683 2.564 1.00 93.56 88 ARG A O 1
ATOM 675 N N . ALA A 1 89 ? -11.634 -3.706 2.204 1.00 91.88 89 ALA A N 1
ATOM 676 C CA . ALA A 1 89 ? -11.659 -4.496 0.983 1.00 91.88 89 ALA A CA 1
ATOM 677 C C . ALA A 1 89 ? -10.291 -5.142 0.740 1.00 91.88 89 ALA A C 1
ATOM 679 O O . ALA A 1 89 ? -9.281 -4.719 1.300 1.00 91.88 89 ALA A O 1
ATOM 680 N N . THR A 1 90 ? -10.250 -6.135 -0.143 1.00 91.25 90 THR A N 1
ATOM 681 C CA . THR A 1 90 ? -9.009 -6.627 -0.743 1.00 91.25 90 THR A CA 1
ATOM 682 C C . THR A 1 90 ? -8.774 -5.910 -2.069 1.00 91.25 90 THR A C 1
ATOM 684 O O . THR A 1 90 ? -9.705 -5.717 -2.851 1.00 91.25 90 THR A O 1
ATOM 687 N N . VAL A 1 91 ? -7.539 -5.473 -2.320 1.00 93.25 91 VAL A N 1
ATOM 688 C CA . VAL A 1 91 ? -7.191 -4.693 -3.517 1.00 93.25 91 VAL A CA 1
ATOM 689 C C . VAL A 1 91 ? -6.088 -5.390 -4.301 1.00 93.25 91 VAL A C 1
ATOM 691 O O . VAL A 1 91 ? -5.157 -5.954 -3.735 1.00 93.25 91 VAL A O 1
ATOM 694 N N . VAL A 1 92 ? -6.183 -5.332 -5.624 1.00 94.50 92 VAL A N 1
ATOM 695 C CA . VAL A 1 92 ? -5.087 -5.695 -6.518 1.00 94.50 92 VAL A CA 1
ATOM 696 C C . VAL A 1 92 ? -4.904 -4.572 -7.529 1.00 94.50 92 VAL A C 1
ATOM 698 O O . VAL A 1 92 ? -5.878 -3.982 -7.999 1.00 94.50 92 VAL A O 1
ATOM 701 N N . ALA A 1 93 ? -3.658 -4.259 -7.846 1.00 94.69 93 ALA A N 1
ATOM 702 C CA . ALA A 1 93 ? -3.285 -3.262 -8.830 1.00 94.69 93 ALA A CA 1
ATOM 703 C C . ALA A 1 93 ? -2.599 -3.938 -10.018 1.00 94.69 93 ALA A C 1
ATOM 705 O O . ALA A 1 93 ? -1.753 -4.821 -9.858 1.00 94.69 93 ALA A O 1
ATOM 706 N N . VAL A 1 94 ? -2.951 -3.492 -11.221 1.00 94.69 94 VAL A N 1
ATOM 707 C CA . VAL A 1 94 ? -2.340 -3.928 -12.478 1.00 94.69 94 VAL A CA 1
ATOM 708 C C . VAL A 1 94 ? -1.949 -2.707 -13.297 1.00 94.69 94 VAL A C 1
ATOM 710 O O . VAL A 1 94 ? -2.653 -1.699 -13.304 1.00 94.69 94 VAL A O 1
ATOM 713 N N . CYS A 1 95 ? -0.813 -2.794 -13.982 1.00 93.62 95 CYS A N 1
ATOM 714 C CA . CYS A 1 95 ? -0.370 -1.775 -14.922 1.00 93.62 95 CYS A CA 1
ATOM 715 C C . CYS A 1 95 ? -0.755 -2.219 -16.331 1.00 93.62 95 CYS A C 1
ATOM 717 O O . CYS A 1 95 ? -0.406 -3.323 -16.746 1.00 93.62 95 CYS A O 1
ATOM 719 N N . THR A 1 96 ? -1.455 -1.358 -17.062 1.00 91.75 96 THR A N 1
ATOM 720 C CA . THR A 1 96 ? -1.782 -1.566 -18.474 1.00 91.75 96 THR A CA 1
ATOM 721 C C . THR A 1 96 ? -1.088 -0.497 -19.304 1.00 91.75 96 THR A C 1
ATOM 723 O O . THR A 1 96 ? -0.837 0.610 -18.827 1.00 91.75 96 THR A O 1
ATOM 726 N N . SER A 1 97 ? -0.721 -0.848 -20.528 1.00 88.81 97 SER A N 1
ATOM 727 C CA . SER A 1 97 ? -0.184 0.086 -21.506 1.00 88.81 97 SER A CA 1
ATOM 728 C C . SER A 1 97 ? -0.941 -0.095 -22.809 1.00 88.81 97 SER A C 1
ATOM 730 O O . SER A 1 97 ? -1.220 -1.217 -23.235 1.00 88.81 97 SER A O 1
ATOM 732 N N . GLU A 1 98 ? -1.286 1.021 -23.434 1.00 87.44 98 GLU A N 1
ATOM 733 C CA . GLU A 1 98 ? -1.851 1.022 -24.774 1.00 87.44 98 GLU A CA 1
ATOM 734 C C . GLU A 1 98 ? -0.714 1.225 -25.770 1.00 87.44 98 GLU A C 1
ATOM 736 O O . GLU A 1 98 ? 0.126 2.112 -25.610 1.00 87.44 98 GLU A O 1
ATOM 741 N N . LEU A 1 99 ? -0.654 0.357 -26.778 1.00 84.94 99 LEU A N 1
ATOM 742 C CA . LEU A 1 99 ? 0.309 0.486 -27.859 1.00 84.94 99 LEU A CA 1
ATOM 743 C C . LEU A 1 99 ? -0.334 1.320 -28.964 1.00 84.94 99 LEU A C 1
ATOM 745 O O . LEU A 1 99 ? -1.366 0.913 -29.502 1.00 84.94 99 LEU A O 1
ATOM 749 N N . ASP A 1 100 ? 0.282 2.444 -29.326 1.00 85.44 100 ASP A N 1
ATOM 750 C CA . ASP 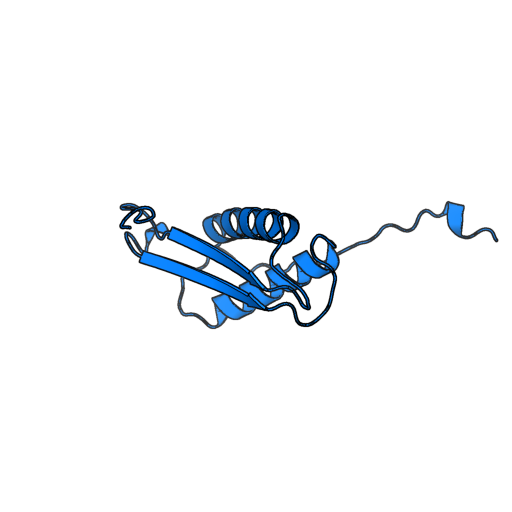A 1 100 ? -0.177 3.221 -30.474 1.00 85.44 100 ASP A CA 1
ATOM 751 C C . ASP A 1 100 ? -0.068 2.353 -31.746 1.00 85.44 100 ASP A C 1
ATOM 753 O O . ASP A 1 100 ? 1.027 1.886 -32.093 1.00 85.44 100 ASP A O 1
ATOM 757 N N . PRO A 1 101 ? -1.186 2.087 -32.447 1.00 77.69 101 PRO A N 1
ATOM 758 C CA . PRO A 1 101 ? -1.185 1.240 -33.633 1.00 77.69 101 PRO A CA 1
ATOM 759 C C . PRO A 1 101 ? -0.370 1.827 -34.796 1.00 77.69 101 PRO A C 1
ATOM 761 O O . PRO A 1 101 ? -0.026 1.087 -35.720 1.00 77.69 101 PRO A O 1
ATOM 764 N N . THR A 1 102 ? -0.046 3.124 -34.774 1.00 77.81 102 THR A N 1
ATOM 765 C CA . THR A 1 102 ? 0.718 3.794 -35.838 1.00 77.81 102 THR A CA 1
ATOM 766 C C . THR A 1 102 ? 2.217 3.476 -35.816 1.00 77.81 102 THR A C 1
ATOM 768 O O . THR A 1 102 ? 2.854 3.522 -36.865 1.00 77.81 102 THR A O 1
ATOM 771 N N . LEU A 1 103 ? 2.762 3.041 -34.674 1.00 65.25 103 LEU A N 1
ATOM 772 C CA . LEU A 1 103 ? 4.179 2.687 -34.492 1.00 65.25 103 LEU A CA 1
ATOM 773 C C . LEU A 1 103 ? 4.557 1.282 -35.010 1.00 65.25 103 LEU A C 1
ATOM 775 O O . LEU A 1 103 ? 5.719 0.899 -34.948 1.00 65.25 103 LEU A O 1
ATOM 779 N N . ARG A 1 104 ? 3.602 0.492 -35.527 1.00 60.12 104 ARG A N 1
ATOM 780 C CA . ARG A 1 104 ? 3.841 -0.869 -36.066 1.00 60.12 104 ARG A CA 1
ATOM 781 C C . ARG A 1 104 ? 4.211 -0.917 -37.557 1.00 60.12 104 ARG A C 1
ATOM 783 O O . ARG A 1 104 ? 4.263 -2.006 -38.124 1.00 60.12 104 ARG A O 1
ATOM 790 N N . ARG A 1 105 ? 4.391 0.231 -38.215 1.00 53.38 105 ARG A N 1
ATOM 791 C CA . ARG A 1 105 ? 4.685 0.316 -39.654 1.00 53.38 105 ARG A CA 1
ATOM 792 C C . ARG A 1 105 ? 6.130 0.740 -39.923 1.00 53.38 105 ARG A C 1
ATOM 794 O O . ARG A 1 105 ? 6.323 1.771 -40.551 1.00 53.38 105 ARG A O 1
ATOM 801 N N . GLU A 1 106 ? 7.108 -0.051 -39.495 1.00 48.72 106 GLU A N 1
ATOM 802 C CA . GLU A 1 106 ? 8.472 -0.046 -40.055 1.00 48.72 106 GLU A CA 1
ATOM 803 C C . GLU A 1 106 ? 9.020 -1.474 -40.110 1.00 48.72 106 GLU A C 1
ATOM 805 O O . GLU A 1 106 ? 8.826 -2.219 -39.120 1.00 48.72 106 GLU A O 1
#

pLDDT: mean 88.15, std 10.55, range [42.0, 95.12]

InterPro domains:
  IPR001247 Exoribonuclease, phosphorolytic domain 1 [PF01138] (13-86)
  IPR020568 Ribosomal protein uS5 domain 2-type superfamily [SSF54211] (5-85)
  IPR027408 PNPase/RNase PH domain superfamily [G3DSA:3.30.230.70] (1-104)
  IPR050080 Ribonuclease PH [PTHR11953] (3-97)

Organism: Schistocephalus solidus (NCBI:txid70667)

Sequence (106 aa):
SMSNELTHRAAVEFNIVPVSGIHSPSESEMETFLVQFAERLIETKDFPRCQLNVRIQMVSGTVGHPATMAACINALTLALLQTSIPLRATVVAVCTSELDPTLRRE

Radius of gyration: 16.67 Å; chains: 1; bounding box: 33×27×60 Å

Secondary structure (DSSP, 8-state):
--TT--SSS-EEEEEEEPSSS---HHHHHHHHHHHHHHHHHB-GGGSTT-EEEEEEE-SSS-TT-HHHHHHHHHHHHHHHHHTT--BS---------PPPGGGG--